Protein AF-A0A9E5WPT3-F1 (afdb_monomer_lite)

Foldseek 3Di:
DDPPQPPDPDDDPPPDQKKKKFFWFADDDPQKDKTFGGDIWIGHVPDTPDPVVVVLVCCVVPVTGQAMEMEREADDFDDDPVNLQVLQVVCASNVAKHKYWYQYPVGIWIFIDGHSPDPTDTFPDWDADPNRIIMTGHDPDD

pLDDT: mean 86.07, std 17.55, range [33.97, 98.44]

Radius of gyration: 14.46 Å; chains: 1; bounding box: 32×47×36 Å

Sequence (142 aa):
MSDSSTEHDAARPSGDQREWCWVLVGSRRGRVWYMRRLRRSVGRATNVEFDGLSVLEREERRGDVVGFFHTHPSSPAAPSQRDVDTMRAWVSAFGKPLLCVIEGVDGLAGYRFDDDRSKGVRLPLVEKFPRGVVIGVEDDAR

Secondary structure (DSSP, 8-state):
---------PPPPTT--SEEEEEEEEEEETTEEEEEEEEEEEEETTEE---HHHHHHHHHHH--EEEEEEE-TTS-SS--HHHHHHHHHHHHHHTS-EEEEEEETTEEEEEEE-STT---EEPSEEEEEGGGEEEEE-----

Structure (mmCIF, N/CA/C/O backbone):
data_AF-A0A9E5WPT3-F1
#
_entry.id   AF-A0A9E5WPT3-F1
#
loop_
_atom_site.group_PDB
_atom_site.id
_atom_site.type_symbol
_atom_site.label_atom_id
_atom_site.label_alt_id
_atom_site.label_comp_id
_atom_site.label_asym_id
_atom_site.label_entity_id
_atom_site.label_seq_id
_atom_site.pdbx_PDB_ins_code
_atom_site.Cartn_x
_atom_site.Cartn_y
_atom_site.Cartn_z
_atom_site.occupancy
_atom_site.B_iso_or_equiv
_atom_site.auth_seq_id
_atom_site.auth_comp_id
_atom_site.auth_asym_id
_atom_site.auth_atom_id
_atom_site.pdbx_PDB_model_num
ATOM 1 N N . MET A 1 1 ? -9.040 29.145 -2.949 1.00 40.09 1 MET A N 1
ATOM 2 C CA . MET A 1 1 ? -9.403 27.715 -3.017 1.00 40.09 1 MET A CA 1
ATOM 3 C C . MET A 1 1 ? -9.077 27.250 -4.421 1.00 40.09 1 MET A C 1
ATOM 5 O O . MET A 1 1 ? -9.834 27.553 -5.330 1.00 40.09 1 MET A O 1
ATOM 9 N N . SER A 1 2 ? -7.916 26.626 -4.608 1.00 33.97 2 SER A N 1
ATOM 10 C CA . SER A 1 2 ? -7.497 26.105 -5.910 1.00 33.97 2 SER A CA 1
ATOM 11 C C . SER A 1 2 ? -7.469 24.592 -5.799 1.00 33.97 2 SER A C 1
ATOM 13 O O . SER A 1 2 ? -6.563 24.018 -5.199 1.00 33.97 2 SER A O 1
ATOM 15 N N . ASP A 1 3 ? -8.530 23.972 -6.301 1.00 43.53 3 ASP A N 1
ATOM 16 C CA . ASP A 1 3 ? -8.604 22.538 -6.518 1.00 43.53 3 ASP A CA 1
ATOM 17 C C . ASP A 1 3 ? -7.778 22.223 -7.771 1.00 43.53 3 ASP A C 1
ATOM 1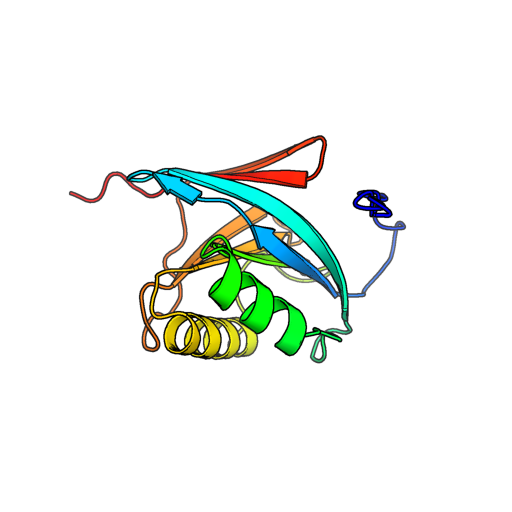9 O O . ASP A 1 3 ? -8.121 22.629 -8.878 1.00 43.53 3 ASP A O 1
ATOM 23 N N . SER A 1 4 ? -6.632 21.574 -7.586 1.00 40.06 4 SER A N 1
ATOM 24 C CA . SER A 1 4 ? -5.800 21.048 -8.673 1.00 40.06 4 SER A CA 1
ATOM 25 C C . SER A 1 4 ? -5.396 19.619 -8.325 1.00 40.06 4 SER A C 1
ATOM 27 O O . SER A 1 4 ? -4.223 19.253 -8.301 1.00 40.06 4 SER A O 1
ATOM 29 N N . SER A 1 5 ? -6.398 18.806 -7.998 1.00 41.56 5 SER A N 1
ATOM 30 C CA . SER A 1 5 ? -6.255 17.390 -7.660 1.00 41.56 5 SER A CA 1
ATOM 31 C C . SER A 1 5 ? -6.369 16.502 -8.906 1.00 41.56 5 SER A C 1
ATOM 33 O O . SER A 1 5 ? -7.140 15.544 -8.914 1.00 41.56 5 SER A O 1
ATOM 35 N N . THR A 1 6 ? -5.624 16.817 -9.967 1.00 44.06 6 THR A N 1
ATOM 36 C CA . THR A 1 6 ? -5.560 15.969 -11.169 1.00 44.06 6 THR A CA 1
ATOM 37 C C . THR A 1 6 ? -4.106 15.666 -11.505 1.00 44.06 6 THR A C 1
ATOM 39 O O . THR A 1 6 ? -3.583 16.085 -12.532 1.00 44.06 6 THR A O 1
ATOM 42 N N . GLU A 1 7 ? -3.418 14.931 -10.628 1.00 46.19 7 GLU A N 1
ATOM 43 C CA . GLU A 1 7 ? -2.229 14.204 -11.072 1.00 46.19 7 GLU A CA 1
ATOM 44 C C . GLU A 1 7 ? -2.704 13.048 -11.948 1.00 46.19 7 GLU A C 1
ATOM 46 O O . GLU A 1 7 ? -3.253 12.048 -11.484 1.00 46.19 7 GLU A O 1
ATOM 51 N N . HIS A 1 8 ? -2.568 13.261 -13.254 1.00 47.00 8 HIS A N 1
ATOM 52 C CA . HIS A 1 8 ? -2.918 12.294 -14.272 1.00 47.00 8 HIS A CA 1
ATOM 53 C C . HIS A 1 8 ? -2.182 10.978 -14.031 1.00 47.00 8 HIS A C 1
ATOM 55 O O . HIS A 1 8 ? -0.968 10.936 -13.820 1.00 47.00 8 HIS A O 1
ATOM 61 N N . ASP A 1 9 ? -2.955 9.905 -14.149 1.00 54.75 9 ASP A N 1
ATOM 62 C CA . ASP A 1 9 ? -2.543 8.509 -14.185 1.00 54.75 9 ASP A CA 1
ATOM 63 C C . ASP A 1 9 ? -1.771 8.227 -15.493 1.00 54.75 9 ASP A C 1
ATOM 65 O O . ASP A 1 9 ? -2.190 7.446 -16.346 1.00 54.75 9 ASP A O 1
ATOM 69 N N . ALA A 1 10 ? -0.700 8.989 -15.731 1.00 57.16 10 ALA A N 1
ATOM 70 C CA . ALA A 1 10 ? 0.079 8.926 -16.953 1.00 57.16 10 ALA A CA 1
ATOM 71 C C . ALA A 1 10 ? 0.703 7.534 -17.063 1.00 57.16 10 ALA A C 1
ATOM 73 O O . ALA A 1 10 ? 1.367 7.069 -16.130 1.00 57.16 10 ALA A O 1
ATOM 74 N N . ALA A 1 11 ? 0.474 6.884 -18.205 1.00 60.41 11 ALA A N 1
ATOM 75 C CA . ALA A 1 11 ? 1.023 5.571 -18.494 1.00 60.41 11 ALA A CA 1
ATOM 76 C C . ALA A 1 11 ? 2.548 5.578 -18.313 1.00 60.41 11 ALA A C 1
ATOM 78 O O . ALA A 1 11 ? 3.232 6.532 -18.697 1.00 60.41 11 ALA A O 1
ATOM 79 N N . ARG A 1 12 ? 3.077 4.511 -17.705 1.00 64.75 12 ARG A N 1
ATOM 80 C CA . ARG A 1 12 ? 4.518 4.354 -17.506 1.00 64.75 12 ARG A CA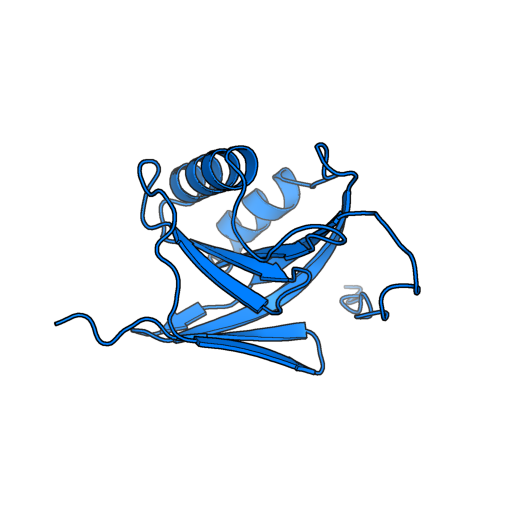 1
ATOM 81 C C . ARG A 1 12 ? 5.210 4.304 -18.878 1.00 64.75 12 ARG A C 1
ATOM 83 O O . ARG A 1 12 ? 4.744 3.557 -19.741 1.00 64.75 12 ARG A O 1
ATOM 90 N N . PRO A 1 13 ? 6.312 5.042 -19.095 1.00 64.38 13 PRO A N 1
ATOM 91 C CA . PRO A 1 13 ? 7.103 4.897 -20.311 1.00 64.38 13 PRO A CA 1
ATOM 92 C C . PRO A 1 13 ? 7.608 3.456 -20.453 1.00 64.38 13 PRO A C 1
ATOM 94 O O . PRO A 1 13 ? 8.030 2.833 -19.473 1.00 64.38 13 PRO A O 1
ATOM 97 N N . SER A 1 14 ? 7.584 2.919 -21.671 1.00 58.38 14 SER A N 1
ATOM 98 C CA . SER A 1 14 ? 8.156 1.605 -21.972 1.00 58.38 14 SER A CA 1
ATOM 99 C C . SER A 1 14 ? 9.653 1.584 -21.641 1.00 58.38 14 SER A C 1
ATOM 101 O O . SER A 1 14 ? 10.391 2.450 -22.108 1.00 58.38 14 SER A O 1
ATOM 103 N N . GLY A 1 15 ? 10.103 0.598 -20.859 1.00 64.75 15 GLY A N 1
ATOM 104 C CA . GLY A 1 15 ? 11.515 0.430 -20.484 1.00 64.75 15 GLY A CA 1
ATOM 105 C C . GLY A 1 15 ? 11.965 1.167 -19.214 1.00 64.75 15 GLY A C 1
ATOM 106 O O . GLY A 1 15 ? 13.145 1.103 -18.877 1.00 64.75 15 GLY A O 1
ATOM 107 N N . ASP A 1 16 ? 11.064 1.841 -18.489 1.00 69.88 16 ASP A N 1
ATOM 108 C CA . ASP A 1 16 ? 11.401 2.473 -17.207 1.00 69.88 16 ASP A CA 1
ATOM 109 C C . ASP A 1 16 ? 11.677 1.420 -16.115 1.00 69.88 16 ASP A C 1
ATOM 111 O O . ASP A 1 16 ? 10.789 0.649 -15.744 1.00 69.88 16 ASP A O 1
ATOM 115 N N . GLN A 1 17 ? 12.909 1.404 -15.598 1.00 76.75 17 GLN A N 1
ATOM 116 C CA . GLN A 1 17 ? 13.353 0.508 -14.521 1.00 76.75 17 GLN A CA 1
ATOM 117 C C . GLN A 1 17 ? 13.144 1.093 -13.117 1.00 76.75 17 GLN A C 1
ATOM 119 O O . GLN A 1 17 ? 13.587 0.510 -12.128 1.00 76.75 17 GLN A O 1
ATOM 1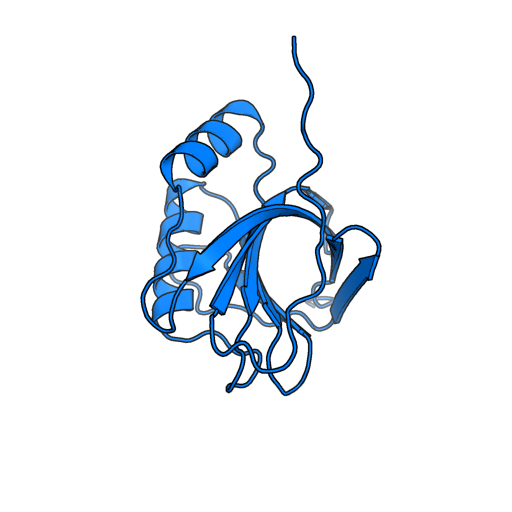24 N N . ARG A 1 18 ? 12.516 2.266 -13.003 1.00 79.94 18 ARG A N 1
ATOM 125 C CA . ARG A 1 18 ? 12.220 2.881 -11.705 1.00 79.94 18 ARG A CA 1
ATOM 126 C C . ARG A 1 18 ? 11.029 2.212 -11.036 1.00 79.94 18 ARG A C 1
ATOM 128 O O . ARG A 1 18 ? 10.084 1.777 -11.696 1.00 79.94 18 ARG A O 1
ATOM 135 N N . GLU A 1 19 ? 11.062 2.195 -9.711 1.00 82.12 19 GLU A N 1
ATOM 136 C CA . GLU A 1 19 ? 9.924 1.795 -8.892 1.00 82.12 19 GLU A CA 1
ATOM 137 C C . GLU A 1 19 ? 9.043 3.020 -8.679 1.00 82.12 19 GLU A C 1
ATOM 139 O O . GLU A 1 19 ? 9.502 4.080 -8.252 1.00 82.12 19 GLU A O 1
ATOM 144 N N . TRP A 1 20 ? 7.773 2.905 -9.038 1.00 87.38 20 TRP A N 1
ATOM 145 C CA . TRP A 1 20 ? 6.797 3.967 -8.853 1.00 87.38 20 TRP A CA 1
ATOM 146 C C . TRP A 1 20 ? 5.963 3.626 -7.632 1.00 87.38 20 TRP A C 1
ATOM 148 O O . TRP A 1 20 ? 5.623 2.460 -7.451 1.00 87.38 20 TRP A O 1
ATOM 158 N N . CYS A 1 21 ? 5.633 4.621 -6.814 1.00 89.81 21 CYS A N 1
ATOM 159 C CA . CYS A 1 21 ? 4.869 4.430 -5.590 1.00 89.81 21 CYS A CA 1
ATOM 160 C C . CYS A 1 21 ? 3.711 5.429 -5.502 1.00 89.81 21 CYS A C 1
ATOM 162 O O . CYS A 1 21 ? 3.780 6.547 -6.015 1.00 89.81 21 CYS A O 1
ATOM 164 N N . TRP A 1 22 ? 2.620 5.005 -4.871 1.00 92.25 22 TRP A N 1
ATOM 165 C CA . TRP A 1 22 ? 1.455 5.823 -4.601 1.00 92.25 22 TRP A CA 1
ATOM 166 C C . TRP A 1 22 ? 0.892 5.557 -3.217 1.00 92.25 22 TRP A C 1
ATOM 168 O O . TRP A 1 22 ? 0.844 4.423 -2.746 1.00 92.25 22 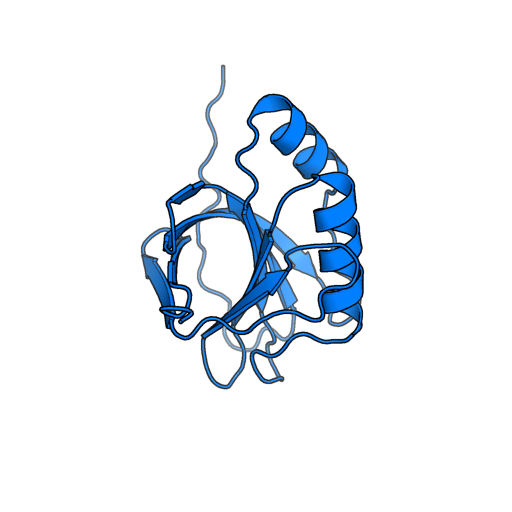TRP A O 1
ATOM 178 N N . VAL A 1 23 ? 0.337 6.606 -2.620 1.00 93.69 23 VAL A N 1
ATOM 179 C CA . VAL A 1 23 ? -0.564 6.468 -1.471 1.00 93.69 23 VAL A CA 1
ATOM 180 C C . VAL A 1 23 ? -1.918 5.966 -1.960 1.00 93.69 23 VAL A C 1
ATOM 182 O O . VAL A 1 23 ? -2.491 6.531 -2.901 1.00 93.69 23 VAL A O 1
ATOM 185 N N . LEU A 1 24 ? -2.440 4.936 -1.299 1.00 96.12 24 LEU A N 1
ATOM 186 C CA . LEU A 1 24 ? -3.806 4.462 -1.470 1.00 96.12 24 LEU A CA 1
ATOM 187 C C . LEU A 1 24 ? -4.701 5.107 -0.420 1.00 96.12 24 LEU A C 1
ATOM 189 O O . LEU A 1 24 ? -4.437 5.032 0.781 1.00 96.12 24 LEU A O 1
ATOM 193 N N . VAL A 1 25 ? -5.783 5.722 -0.888 1.00 96.56 25 VAL A N 1
ATOM 194 C CA . VAL A 1 25 ? -6.804 6.332 -0.032 1.00 96.56 25 VAL A CA 1
ATOM 195 C C . VAL A 1 25 ? -8.160 5.704 -0.298 1.00 96.56 25 VAL A C 1
ATOM 197 O O . VAL A 1 25 ? -8.469 5.362 -1.440 1.00 96.56 25 VAL A O 1
ATOM 200 N N . GLY A 1 26 ? -8.979 5.551 0.735 1.00 96.75 26 GLY A N 1
ATOM 201 C CA . GLY A 1 26 ? -10.287 4.930 0.609 1.00 96.75 26 GLY A CA 1
ATOM 202 C C . GLY A 1 26 ? -10.784 4.341 1.918 1.00 96.75 26 GLY A C 1
ATOM 203 O O . GLY A 1 26 ? -10.629 4.936 2.979 1.00 96.75 26 GLY A O 1
ATOM 204 N N . SER A 1 27 ? -11.422 3.175 1.839 1.00 96.88 27 SER A N 1
ATOM 205 C CA . SER A 1 27 ? -11.986 2.516 3.017 1.00 96.88 27 SER A CA 1
ATOM 206 C C . SER A 1 27 ? -11.961 1.000 2.889 1.00 96.88 27 SER A C 1
ATOM 208 O O . SER A 1 27 ? -12.105 0.462 1.789 1.00 96.88 27 SER A O 1
ATOM 210 N N . ARG A 1 28 ? -11.870 0.322 4.032 1.00 96.31 28 ARG A N 1
ATOM 211 C CA . ARG A 1 28 ? -12.173 -1.102 4.170 1.00 96.31 28 ARG A CA 1
ATOM 212 C C . ARG A 1 28 ? -13.592 -1.256 4.719 1.00 96.31 28 ARG A C 1
ATOM 214 O O . ARG A 1 28 ? -13.918 -0.672 5.750 1.00 96.31 28 ARG A O 1
ATOM 221 N N . ARG A 1 29 ? -14.439 -2.034 4.045 1.00 94.44 29 ARG A N 1
ATOM 222 C CA . ARG A 1 29 ? -15.798 -2.385 4.489 1.00 94.44 29 ARG A CA 1
ATOM 223 C C . ARG A 1 29 ? -15.916 -3.900 4.557 1.00 94.44 29 ARG A C 1
ATOM 225 O O . ARG A 1 29 ? -16.004 -4.570 3.529 1.00 94.44 29 ARG A O 1
ATOM 232 N N . GLY A 1 30 ? -15.877 -4.441 5.773 1.00 93.25 30 GLY A N 1
ATOM 233 C CA . GLY A 1 30 ? -15.756 -5.882 5.979 1.00 93.25 30 GLY A CA 1
ATOM 234 C C . GLY A 1 30 ? -14.496 -6.420 5.294 1.00 93.25 30 GLY A C 1
ATOM 235 O O . GLY A 1 30 ? -13.382 -6.021 5.632 1.00 93.25 30 GLY A O 1
ATOM 236 N N . ARG A 1 31 ? -14.694 -7.293 4.304 1.00 94.00 31 ARG A N 1
ATOM 237 C CA . ARG A 1 31 ? -13.624 -7.970 3.549 1.00 94.00 31 ARG A CA 1
ATOM 238 C C . ARG A 1 31 ? -13.158 -7.207 2.308 1.00 94.00 31 ARG A C 1
ATOM 240 O O . ARG A 1 31 ? -12.227 -7.647 1.643 1.00 94.00 31 ARG A O 1
ATOM 247 N N . VAL A 1 32 ? -13.808 -6.093 1.970 1.00 97.56 32 VAL A N 1
ATOM 248 C CA . VAL A 1 32 ? -13.543 -5.356 0.730 1.00 97.56 32 VAL A CA 1
ATOM 249 C C . VAL A 1 32 ? -12.773 -4.078 1.023 1.00 97.56 32 VAL A C 1
ATOM 251 O O . VAL A 1 32 ? -13.218 -3.226 1.793 1.00 97.56 32 VAL A O 1
ATOM 254 N N . TRP A 1 33 ? -11.639 -3.927 0.355 1.00 98.25 33 TRP A N 1
ATOM 255 C CA . TRP A 1 33 ? -10.828 -2.721 0.304 1.00 98.25 33 TRP A CA 1
ATOM 256 C C . TRP A 1 33 ? -11.188 -1.958 -0.967 1.00 98.25 33 TRP A C 1
ATOM 258 O O . TRP A 1 33 ? -10.948 -2.451 -2.065 1.00 98.25 33 TRP A O 1
ATOM 268 N N . TYR A 1 34 ? -11.760 -0.762 -0.832 1.00 97.88 34 TYR A N 1
ATOM 269 C CA . TYR A 1 34 ? -12.044 0.127 -1.960 1.00 97.88 34 TYR A CA 1
ATOM 270 C C . TYR A 1 34 ? -11.130 1.343 -1.889 1.00 97.88 34 TYR A C 1
ATOM 272 O O . TYR A 1 34 ? -11.175 2.094 -0.910 1.00 97.88 34 TYR A O 1
ATOM 280 N N . MET A 1 35 ? -10.289 1.520 -2.907 1.00 97.00 35 MET A N 1
ATOM 281 C CA . MET A 1 35 ? -9.137 2.412 -2.829 1.00 97.00 35 MET A CA 1
ATOM 282 C C . MET A 1 35 ? -8.926 3.176 -4.135 1.00 97.00 35 MET A C 1
ATOM 284 O O . MET A 1 35 ? -9.309 2.729 -5.217 1.00 97.00 35 MET A O 1
ATOM 288 N N . ARG A 1 36 ? -8.251 4.321 -4.042 1.00 95.31 36 ARG A N 1
ATOM 289 C CA . ARG A 1 36 ? -7.768 5.096 -5.185 1.00 95.31 36 ARG A CA 1
ATOM 290 C C . ARG A 1 36 ? -6.324 5.528 -4.960 1.00 95.31 36 ARG A C 1
ATOM 292 O O . ARG A 1 36 ? -5.970 5.945 -3.858 1.00 95.31 36 ARG A O 1
ATOM 299 N N . ARG A 1 37 ? -5.509 5.490 -6.014 1.00 92.31 37 ARG A N 1
ATOM 300 C CA . ARG A 1 37 ? -4.169 6.098 -6.027 1.00 92.31 37 ARG A CA 1
ATOM 301 C C . ARG A 1 37 ? -4.294 7.623 -5.987 1.00 92.31 37 ARG A C 1
ATOM 303 O O . ARG A 1 37 ? -5.053 8.189 -6.773 1.00 92.31 37 ARG A O 1
ATOM 310 N N . LEU A 1 38 ? -3.600 8.283 -5.058 1.00 84.06 38 LEU A N 1
ATOM 311 C CA . LEU A 1 38 ? -3.727 9.735 -4.865 1.00 84.06 38 LEU A CA 1
ATOM 312 C C . LEU A 1 38 ? -2.512 10.540 -5.328 1.00 84.06 38 LEU A C 1
ATOM 314 O O . LEU A 1 38 ? -2.683 11.498 -6.070 1.00 84.06 38 LEU A O 1
ATOM 318 N N . ARG A 1 39 ? -1.321 10.203 -4.834 1.00 70.75 39 ARG A N 1
ATOM 319 C CA . ARG A 1 39 ? -0.077 10.935 -5.109 1.00 70.75 39 ARG A CA 1
ATOM 320 C C . ARG A 1 39 ? 0.935 9.982 -5.682 1.00 70.75 39 ARG A C 1
ATOM 322 O O . ARG A 1 39 ? 1.043 8.881 -5.154 1.00 70.75 39 ARG A O 1
ATOM 329 N N . ARG A 1 40 ? 1.651 10.399 -6.721 1.00 71.00 40 ARG A N 1
ATOM 330 C CA . ARG A 1 40 ? 2.717 9.601 -7.324 1.00 71.00 40 ARG A CA 1
ATOM 331 C C . ARG A 1 40 ? 4.072 10.065 -6.804 1.00 71.00 40 ARG A C 1
ATOM 333 O O . ARG A 1 40 ? 4.431 11.220 -6.995 1.00 71.00 40 ARG A O 1
ATOM 340 N N . SER A 1 41 ? 4.855 9.150 -6.253 1.00 67.12 41 SER A N 1
ATOM 341 C CA . SER A 1 41 ? 6.296 9.316 -6.085 1.00 67.12 41 SER A CA 1
ATOM 342 C C . SER A 1 41 ? 7.062 8.380 -7.015 1.00 67.12 41 SER A C 1
ATOM 344 O O . SER A 1 41 ? 6.568 7.327 -7.429 1.00 67.12 41 SER A O 1
ATOM 346 N N . VAL A 1 42 ? 8.277 8.783 -7.379 1.00 59.66 42 VAL A N 1
ATOM 347 C CA . VAL A 1 42 ? 9.187 7.977 -8.196 1.00 59.66 42 VAL A CA 1
ATOM 348 C C . VAL A 1 42 ? 10.423 7.677 -7.362 1.00 59.66 42 VAL A C 1
ATOM 350 O O . VAL A 1 42 ? 11.032 8.579 -6.797 1.00 59.66 42 VAL A O 1
ATOM 353 N N . GLY A 1 43 ? 10.783 6.403 -7.283 1.00 59.69 43 GLY A N 1
ATOM 354 C CA . GLY A 1 43 ? 11.956 5.913 -6.577 1.00 59.69 43 GLY A CA 1
ATOM 355 C C . GLY A 1 43 ? 12.881 5.100 -7.471 1.00 59.69 43 GLY A C 1
ATOM 356 O O . GLY A 1 43 ? 12.546 4.709 -8.592 1.00 59.69 43 GLY A O 1
ATOM 357 N N . ARG A 1 44 ? 14.073 4.813 -6.959 1.00 51.78 44 ARG A N 1
ATOM 358 C CA . ARG A 1 44 ? 14.925 3.731 -7.468 1.00 51.78 44 ARG A CA 1
ATOM 359 C C . ARG A 1 44 ? 14.670 2.490 -6.619 1.00 51.78 44 ARG A C 1
ATOM 361 O O . ARG A 1 44 ? 14.313 2.636 -5.452 1.00 51.78 44 ARG A O 1
ATOM 368 N N . ALA A 1 45 ? 14.944 1.300 -7.159 1.00 44.84 45 ALA A N 1
ATOM 369 C CA . ALA A 1 45 ? 15.090 0.106 -6.330 1.00 44.84 45 ALA A CA 1
ATOM 370 C C . ALA A 1 45 ? 16.037 0.468 -5.178 1.00 44.84 45 ALA A C 1
ATOM 372 O O . ALA A 1 45 ? 17.185 0.825 -5.441 1.00 44.84 45 ALA A O 1
ATOM 373 N N . THR A 1 46 ? 15.532 0.450 -3.937 1.00 40.81 46 THR A N 1
ATOM 374 C CA . THR A 1 46 ? 16.170 0.876 -2.666 1.00 40.81 46 THR A CA 1
ATOM 375 C C . THR A 1 46 ? 15.926 2.286 -2.108 1.00 40.81 46 THR A C 1
ATOM 377 O O . THR A 1 46 ? 16.247 2.487 -0.937 1.00 40.81 46 THR A O 1
ATOM 380 N N . ASN A 1 47 ? 15.331 3.232 -2.841 1.00 49.25 47 ASN A N 1
ATOM 381 C CA . ASN A 1 47 ? 15.030 4.569 -2.310 1.00 49.25 47 ASN A CA 1
ATOM 382 C C . ASN A 1 47 ? 13.838 5.207 -3.042 1.00 49.25 47 ASN A C 1
ATOM 384 O O . ASN A 1 47 ? 13.965 5.615 -4.199 1.00 49.25 47 ASN A O 1
ATOM 388 N N . VAL A 1 48 ? 12.689 5.285 -2.371 1.00 54.62 48 VAL A N 1
ATOM 389 C CA . VAL A 1 48 ? 11.511 6.010 -2.859 1.00 54.62 48 VAL A CA 1
ATOM 390 C C . VAL A 1 48 ? 11.520 7.399 -2.233 1.00 54.62 48 VAL A C 1
ATOM 392 O O . VAL A 1 48 ? 11.507 7.516 -1.010 1.00 54.62 48 VAL A O 1
ATOM 395 N N . GLU A 1 49 ? 11.508 8.449 -3.057 1.00 59.16 49 GLU A N 1
ATOM 396 C CA . GLU A 1 49 ? 11.267 9.818 -2.590 1.00 59.16 49 GLU A CA 1
ATOM 397 C C . GLU A 1 49 ? 9.808 9.924 -2.127 1.00 59.16 49 GLU A C 1
ATOM 399 O O . GLU A 1 49 ? 8.903 10.213 -2.905 1.00 59.16 49 GLU A O 1
ATOM 404 N N . PHE A 1 50 ? 9.550 9.584 -0.867 1.00 68.62 50 PHE A N 1
ATOM 405 C CA . PHE A 1 50 ? 8.210 9.524 -0.298 1.00 68.62 50 PHE A CA 1
ATOM 406 C C . PHE A 1 50 ? 8.011 10.652 0.719 1.00 68.62 50 PHE A C 1
ATOM 408 O O . PHE A 1 50 ? 8.707 10.718 1.731 1.00 68.62 50 PHE A O 1
ATOM 415 N N . ASP A 1 51 ? 7.039 11.531 0.469 1.00 79.81 51 ASP A N 1
ATOM 416 C CA . ASP A 1 51 ? 6.656 12.604 1.394 1.00 79.81 51 ASP A CA 1
ATOM 417 C C . ASP A 1 51 ? 5.808 12.041 2.546 1.00 79.81 51 ASP A C 1
ATOM 419 O O . ASP A 1 51 ? 4.578 12.139 2.549 1.00 79.81 51 ASP A O 1
ATOM 423 N N . GLY A 1 52 ? 6.479 11.416 3.517 1.00 84.31 52 GLY A N 1
ATOM 424 C CA . GLY A 1 52 ? 5.836 10.794 4.675 1.00 84.31 52 GLY A CA 1
ATOM 425 C C . GLY A 1 52 ? 5.053 11.770 5.550 1.00 84.31 52 GLY A C 1
ATOM 426 O O . GLY A 1 52 ? 4.000 11.400 6.071 1.00 84.31 52 GLY A O 1
ATOM 427 N N . LEU A 1 53 ? 5.505 13.022 5.656 1.00 87.25 53 LEU A N 1
ATOM 428 C CA . LEU A 1 53 ? 4.826 14.041 6.454 1.00 87.25 53 LEU A CA 1
ATOM 429 C C . LEU A 1 53 ? 3.429 14.328 5.897 1.00 87.25 53 LEU A C 1
ATOM 431 O O . LEU A 1 53 ? 2.453 14.269 6.639 1.00 87.25 53 LEU A O 1
ATOM 435 N N . SER A 1 54 ? 3.301 14.524 4.580 1.00 86.38 54 SER A N 1
ATOM 436 C CA . SER A 1 54 ? 1.989 14.778 3.966 1.00 86.38 54 SER A CA 1
ATOM 437 C C . SER A 1 54 ? 0.994 13.625 4.130 1.00 86.38 54 SER A C 1
ATOM 439 O O . SER A 1 54 ? -0.224 13.835 4.111 1.00 86.38 54 SER A O 1
ATOM 441 N N . VAL A 1 55 ? 1.499 12.396 4.270 1.00 91.69 55 VAL A N 1
ATOM 442 C CA . VAL A 1 55 ? 0.680 11.195 4.453 1.00 91.69 55 VAL A CA 1
ATOM 443 C C . VAL A 1 55 ? 0.221 11.078 5.899 1.00 91.69 55 VAL A C 1
ATOM 445 O O . VAL A 1 55 ? -0.965 10.830 6.112 1.00 91.69 55 VAL A O 1
ATOM 448 N N . LEU A 1 56 ? 1.104 11.345 6.866 1.00 93.06 56 LEU A N 1
ATOM 449 C CA . LEU A 1 56 ? 0.743 11.460 8.282 1.00 93.06 56 LEU A CA 1
ATOM 450 C C . LEU A 1 56 ? -0.319 12.546 8.490 1.00 93.06 56 LEU A C 1
ATOM 452 O O . LEU A 1 56 ? -1.407 12.247 8.969 1.00 93.06 56 LEU A O 1
ATOM 456 N N . GLU A 1 57 ? -0.072 13.768 8.011 1.00 93.12 57 GLU A N 1
ATOM 457 C CA . GLU A 1 57 ? -1.022 14.886 8.125 1.00 93.12 57 GLU A CA 1
ATOM 458 C C . GLU A 1 57 ? -2.377 14.580 7.471 1.00 93.12 57 GLU A C 1
ATOM 460 O O . GLU A 1 57 ? -3.437 15.051 7.899 1.00 93.12 57 GLU A O 1
ATOM 465 N N . ARG A 1 58 ? -2.369 13.821 6.369 1.00 93.00 58 ARG A N 1
ATOM 466 C CA . ARG A 1 58 ? -3.609 13.384 5.733 1.00 93.00 58 ARG A CA 1
ATOM 467 C C . ARG A 1 58 ? -4.350 12.402 6.622 1.00 93.00 58 ARG A C 1
ATOM 469 O O . ARG A 1 58 ? -5.561 12.566 6.776 1.00 93.00 58 ARG A O 1
ATOM 476 N N . GLU A 1 59 ? -3.656 11.383 7.110 1.00 95.62 59 GLU A N 1
ATOM 477 C CA . GLU A 1 59 ? -4.250 10.358 7.953 1.00 95.62 59 GLU A CA 1
ATOM 478 C C . GLU A 1 59 ? -4.838 10.981 9.220 1.00 95.62 59 GLU A C 1
ATOM 480 O O . GLU A 1 59 ? -6.011 10.764 9.498 1.00 95.62 59 GLU A O 1
ATOM 485 N N . GLU A 1 60 ? -4.109 11.870 9.894 1.00 96.12 60 GLU A N 1
ATOM 486 C CA . GLU A 1 60 ? -4.609 12.615 11.057 1.00 96.12 60 GLU A CA 1
ATOM 487 C C . GLU A 1 60 ? -5.880 13.419 10.741 1.00 96.12 60 GLU A C 1
ATOM 489 O O . GLU A 1 60 ? -6.820 13.467 11.532 1.00 96.12 60 GLU A O 1
ATOM 494 N N . ARG A 1 61 ? -5.942 14.045 9.559 1.00 96.69 61 ARG A N 1
ATOM 495 C CA . ARG A 1 61 ? -7.074 14.898 9.166 1.00 96.69 61 ARG A CA 1
ATOM 496 C C . ARG A 1 61 ? -8.285 14.123 8.641 1.00 96.69 61 ARG A C 1
ATOM 498 O O . ARG A 1 61 ? -9.399 14.639 8.707 1.00 96.69 61 ARG A O 1
ATOM 505 N N . ARG A 1 62 ? -8.085 12.968 7.998 1.00 96.62 62 ARG A N 1
ATOM 506 C CA . ARG A 1 62 ? -9.135 12.279 7.215 1.00 96.62 62 ARG A CA 1
ATOM 507 C C . ARG A 1 62 ? -9.349 10.815 7.578 1.00 96.62 62 ARG A C 1
ATOM 509 O O . ARG A 1 62 ? -10.407 10.293 7.243 1.00 96.62 62 ARG A O 1
ATOM 516 N N . GLY A 1 63 ? -8.378 10.154 8.198 1.00 96.50 63 GLY A N 1
ATOM 517 C CA . GLY A 1 63 ? -8.449 8.735 8.551 1.00 96.50 63 GLY A CA 1
ATOM 518 C C . GLY A 1 63 ? -8.555 7.783 7.353 1.00 96.50 63 GLY A C 1
ATOM 519 O O . GLY A 1 63 ? -8.967 6.632 7.514 1.00 96.50 63 GLY A O 1
ATOM 520 N N . ASP A 1 64 ? -8.267 8.256 6.135 1.00 97.31 64 ASP A N 1
ATOM 521 C CA . ASP A 1 64 ? -8.607 7.564 4.889 1.00 97.31 64 ASP A CA 1
ATOM 522 C C . ASP A 1 64 ? -7.407 6.964 4.148 1.00 97.31 64 ASP A C 1
ATOM 524 O O . ASP A 1 64 ? -7.582 6.458 3.040 1.00 97.31 64 ASP A O 1
ATOM 528 N N . VAL A 1 65 ? -6.200 6.977 4.725 1.00 96.88 65 VAL A N 1
ATOM 529 C CA . VAL A 1 65 ? -5.057 6.252 4.154 1.00 96.88 65 VAL A CA 1
ATOM 530 C C . VAL A 1 65 ? -5.252 4.764 4.411 1.00 96.88 65 VAL A C 1
ATOM 532 O O . VAL A 1 65 ? -5.391 4.335 5.548 1.00 96.88 65 VAL A O 1
ATOM 535 N N . VAL A 1 66 ? -5.280 3.957 3.358 1.00 97.50 66 VAL A N 1
ATOM 536 C CA . VAL A 1 66 ? -5.537 2.506 3.450 1.00 97.50 66 VAL A CA 1
ATOM 537 C C . VAL A 1 66 ? -4.334 1.669 3.037 1.00 97.50 66 VAL A C 1
ATOM 539 O O . VAL A 1 66 ? -4.363 0.449 3.168 1.00 97.50 66 VAL A O 1
ATOM 542 N N . GLY A 1 67 ? -3.259 2.320 2.595 1.00 96.75 67 GLY A N 1
ATOM 543 C CA . GLY A 1 67 ? -1.964 1.699 2.371 1.00 96.75 67 GLY A CA 1
ATOM 544 C C . GLY A 1 67 ? -1.223 2.313 1.194 1.00 96.75 67 GLY A C 1
ATOM 545 O O . GLY A 1 67 ? -1.371 3.504 0.907 1.00 96.75 67 GLY A O 1
ATOM 546 N N . PHE A 1 68 ? -0.433 1.496 0.507 1.00 96.06 68 PHE A N 1
ATOM 547 C CA . PHE A 1 68 ? 0.475 1.944 -0.544 1.00 96.06 68 PHE A CA 1
ATOM 548 C C . PHE A 1 68 ? 0.425 1.010 -1.744 1.00 96.06 68 PHE A C 1
ATOM 550 O O . PHE A 1 68 ? 0.192 -0.189 -1.611 1.00 96.06 68 PHE A O 1
ATOM 557 N N . PHE A 1 69 ? 0.637 1.582 -2.922 1.00 95.19 69 PHE A N 1
ATOM 558 C CA . PHE A 1 69 ? 0.802 0.857 -4.171 1.00 95.19 69 PHE A CA 1
ATOM 559 C C . PHE A 1 69 ? 2.212 1.105 -4.674 1.00 95.19 69 PHE A C 1
ATOM 561 O O . PHE A 1 69 ? 2.592 2.268 -4.779 1.00 95.19 69 PHE A O 1
ATOM 568 N N . HIS A 1 70 ? 2.944 0.081 -5.094 1.00 93.31 70 HIS A N 1
ATOM 569 C CA . HIS A 1 70 ? 4.193 0.285 -5.820 1.00 93.31 70 HIS A CA 1
ATOM 570 C C . HIS A 1 70 ? 4.436 -0.740 -6.924 1.00 93.31 70 HIS A C 1
ATOM 572 O O . HIS A 1 70 ? 3.737 -1.742 -7.039 1.00 93.31 70 HIS A O 1
ATOM 578 N N . THR A 1 71 ? 5.397 -0.455 -7.799 1.00 92.44 71 THR A N 1
ATOM 579 C CA . THR A 1 71 ? 5.751 -1.346 -8.911 1.00 92.44 71 THR A CA 1
ATOM 580 C C . THR A 1 71 ? 7.097 -2.009 -8.684 1.00 92.44 71 THR A C 1
ATOM 582 O O . THR A 1 71 ? 8.051 -1.316 -8.340 1.00 92.44 71 THR A O 1
ATOM 585 N N . HIS A 1 72 ? 7.210 -3.283 -9.044 1.00 92.12 72 HIS A N 1
ATOM 586 C CA . HIS A 1 72 ? 8.473 -3.993 -9.209 1.00 92.12 72 HIS A CA 1
ATOM 587 C C . HIS A 1 72 ? 8.751 -4.191 -10.708 1.00 92.12 72 HIS A C 1
ATOM 589 O O . HIS A 1 72 ? 8.238 -5.128 -11.316 1.00 92.12 72 HIS A O 1
ATOM 595 N N . PRO A 1 73 ? 9.541 -3.314 -11.357 1.00 88.19 73 PRO A N 1
ATOM 596 C CA . PRO A 1 73 ? 9.707 -3.337 -12.812 1.00 88.19 73 PRO A CA 1
ATOM 597 C C . PRO A 1 73 ? 10.395 -4.604 -13.336 1.00 88.19 73 PRO A C 1
ATOM 599 O O . PRO A 1 73 ? 10.175 -4.963 -14.490 1.00 88.19 73 PRO A O 1
ATOM 602 N N . SER A 1 74 ? 11.189 -5.272 -12.496 1.00 89.06 74 SER A N 1
ATOM 603 C CA . SER A 1 74 ? 12.000 -6.438 -12.871 1.00 89.06 74 SER A CA 1
ATOM 604 C C . SER A 1 74 ? 11.826 -7.632 -11.926 1.00 89.06 74 SER A C 1
ATOM 606 O O . SER A 1 74 ? 12.577 -8.599 -12.034 1.00 89.06 74 SER A O 1
ATOM 608 N N . SER A 1 75 ? 10.865 -7.572 -10.999 1.00 91.00 75 SER A N 1
ATOM 609 C CA . SER A 1 75 ? 10.663 -8.601 -9.971 1.00 91.00 75 SER A CA 1
ATOM 610 C C . SER A 1 75 ? 9.185 -8.989 -9.856 1.00 91.00 75 SER A C 1
ATOM 612 O O . SER A 1 75 ? 8.315 -8.222 -10.281 1.00 91.00 75 SER A O 1
ATOM 614 N N . PRO A 1 76 ? 8.877 -10.166 -9.284 1.00 96.44 76 PRO A N 1
ATOM 615 C CA . PRO A 1 76 ? 7.506 -10.556 -8.980 1.00 96.44 76 PRO A CA 1
ATOM 616 C C . PRO A 1 76 ? 6.799 -9.581 -8.030 1.00 96.44 76 PRO A C 1
ATOM 618 O O . PRO A 1 76 ? 7.439 -8.848 -7.264 1.00 96.44 76 PRO A O 1
ATOM 621 N N . ALA A 1 77 ? 5.470 -9.625 -8.041 1.00 96.75 77 ALA A N 1
ATOM 622 C CA . ALA A 1 77 ? 4.566 -8.878 -7.180 1.00 96.75 77 ALA A CA 1
ATOM 623 C C . ALA A 1 77 ? 4.547 -9.451 -5.752 1.00 96.75 77 ALA A C 1
ATOM 625 O O . ALA A 1 77 ? 3.506 -9.849 -5.239 1.00 96.75 77 ALA A O 1
ATOM 626 N N . ALA A 1 78 ? 5.712 -9.519 -5.111 1.00 97.19 78 ALA A N 1
ATOM 627 C CA . ALA A 1 78 ? 5.884 -9.986 -3.742 1.00 97.19 78 ALA A CA 1
ATOM 628 C C . ALA A 1 78 ? 6.694 -8.963 -2.936 1.00 97.19 78 ALA A C 1
ATOM 630 O O . ALA A 1 78 ? 7.657 -8.416 -3.474 1.00 97.19 78 ALA A O 1
ATOM 631 N N . PRO A 1 79 ? 6.341 -8.703 -1.664 1.00 96.19 79 PRO A N 1
ATOM 632 C CA . PRO A 1 79 ? 7.031 -7.713 -0.854 1.00 96.19 79 PRO A CA 1
ATOM 633 C C . PRO A 1 79 ? 8.462 -8.161 -0.553 1.00 96.19 79 PRO A C 1
ATOM 635 O O . PRO A 1 79 ? 8.715 -9.303 -0.163 1.00 96.19 79 PRO A O 1
ATOM 638 N N . SER A 1 80 ? 9.401 -7.234 -0.696 1.00 94.88 80 SER A N 1
ATOM 639 C CA . SER A 1 80 ? 10.749 -7.360 -0.155 1.00 94.88 80 SER A CA 1
ATOM 640 C C . SER A 1 80 ? 10.741 -7.195 1.370 1.00 94.88 80 SER A C 1
ATOM 642 O O . SER A 1 80 ? 9.771 -6.719 1.963 1.00 94.88 80 SER A O 1
ATOM 644 N N . GLN A 1 81 ? 11.859 -7.515 2.029 1.00 95.12 81 GLN A N 1
ATOM 645 C CA . GLN A 1 81 ? 11.997 -7.254 3.467 1.00 95.12 81 GLN A CA 1
ATOM 646 C C . GLN A 1 81 ? 11.828 -5.760 3.799 1.00 95.12 81 GLN A C 1
ATOM 648 O O . GLN A 1 81 ? 11.214 -5.421 4.805 1.00 95.12 81 GLN A O 1
ATOM 653 N N . ARG A 1 82 ? 12.298 -4.864 2.919 1.00 92.94 82 ARG A N 1
ATOM 654 C CA . ARG A 1 82 ? 12.130 -3.415 3.092 1.00 92.94 82 ARG A CA 1
ATOM 655 C C . ARG A 1 82 ? 10.660 -3.006 3.033 1.00 92.94 82 ARG A C 1
ATOM 657 O O . ARG A 1 82 ? 10.250 -2.152 3.816 1.00 92.94 82 ARG A O 1
ATOM 664 N N . ASP A 1 83 ? 9.881 -3.601 2.133 1.00 94.75 83 ASP A N 1
ATOM 665 C CA . ASP A 1 83 ? 8.443 -3.330 2.039 1.00 94.75 83 ASP A CA 1
ATOM 666 C C . ASP A 1 83 ? 7.743 -3.763 3.325 1.00 94.75 83 ASP A C 1
ATOM 668 O O . ASP A 1 83 ? 6.964 -3.000 3.888 1.00 94.75 83 ASP A O 1
ATOM 672 N N . VAL A 1 84 ? 8.083 -4.947 3.845 1.00 97.50 84 VAL A N 1
ATOM 673 C CA . VAL A 1 84 ? 7.560 -5.452 5.123 1.00 97.50 84 VAL A CA 1
ATOM 674 C C . VAL A 1 84 ? 7.884 -4.500 6.275 1.00 97.50 84 VAL A C 1
ATOM 676 O O . VAL A 1 84 ? 6.982 -4.123 7.021 1.00 97.50 84 VAL A O 1
ATOM 679 N N . ASP A 1 85 ? 9.141 -4.082 6.419 1.00 96.44 85 ASP A N 1
ATOM 680 C CA . ASP A 1 85 ? 9.563 -3.194 7.511 1.00 96.44 85 ASP A CA 1
ATOM 681 C C . ASP A 1 85 ? 8.892 -1.816 7.407 1.00 96.44 85 ASP A C 1
ATOM 683 O O . ASP A 1 85 ? 8.437 -1.255 8.406 1.00 96.44 85 ASP A O 1
ATOM 687 N N . THR A 1 86 ? 8.753 -1.307 6.181 1.00 94.50 86 THR A N 1
ATOM 688 C CA . THR A 1 86 ? 8.067 -0.043 5.891 1.00 94.50 86 THR A CA 1
ATOM 689 C C . THR A 1 86 ? 6.584 -0.134 6.244 1.00 94.50 86 THR A C 1
ATOM 691 O O . THR A 1 86 ? 6.059 0.726 6.949 1.00 94.50 86 THR A O 1
ATOM 694 N N . MET A 1 87 ? 5.903 -1.196 5.809 1.00 97.38 87 MET A N 1
ATOM 695 C CA . MET A 1 87 ? 4.489 -1.417 6.113 1.00 97.38 87 MET A CA 1
ATOM 696 C C . MET A 1 87 ? 4.241 -1.561 7.613 1.00 97.38 87 MET A C 1
ATOM 698 O O . MET A 1 87 ? 3.280 -0.989 8.119 1.00 97.38 87 MET A O 1
ATOM 702 N N . ARG A 1 88 ? 5.116 -2.261 8.343 1.00 98.06 88 ARG A N 1
ATOM 703 C CA . ARG A 1 88 ? 5.029 -2.382 9.808 1.00 98.06 88 ARG A CA 1
ATOM 704 C C . ARG A 1 88 ? 5.144 -1.033 10.507 1.00 98.06 88 ARG A C 1
ATOM 706 O O . ARG A 1 88 ? 4.342 -0.747 11.393 1.00 98.06 88 ARG A O 1
ATOM 713 N N . ALA A 1 89 ? 6.091 -0.194 10.084 1.00 96.44 89 ALA A N 1
ATOM 714 C CA . ALA A 1 89 ? 6.238 1.154 10.626 1.00 96.44 89 ALA A CA 1
ATOM 715 C C . ALA A 1 89 ? 4.969 1.994 10.402 1.00 96.44 89 ALA A C 1
ATOM 717 O O . ALA A 1 89 ? 4.491 2.645 11.329 1.00 96.44 89 ALA A O 1
ATOM 718 N N . TRP A 1 90 ? 4.375 1.926 9.207 1.00 97.06 90 TRP A N 1
ATOM 719 C CA . TRP A 1 90 ? 3.138 2.647 8.896 1.00 97.06 90 TRP A CA 1
ATOM 720 C C . TRP A 1 90 ? 1.916 2.124 9.645 1.00 97.06 90 TRP A C 1
ATOM 722 O O . TRP A 1 90 ? 1.131 2.922 10.148 1.00 97.06 90 TRP A O 1
ATOM 732 N N . VAL A 1 91 ? 1.751 0.804 9.752 1.00 97.81 91 VAL A N 1
ATOM 733 C CA . VAL A 1 91 ? 0.658 0.213 10.537 1.00 97.81 91 VAL A CA 1
ATOM 734 C C . VAL A 1 91 ? 0.774 0.614 12.007 1.00 97.81 91 VAL A C 1
ATOM 736 O O . VAL A 1 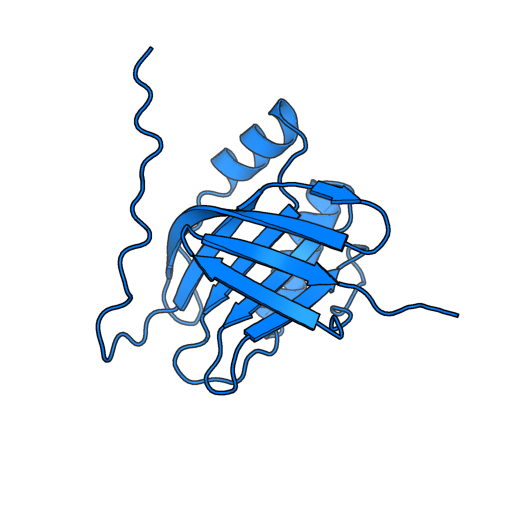91 ? -0.232 0.973 12.615 1.00 97.81 91 VAL A O 1
ATOM 739 N N . SER A 1 92 ? 1.993 0.618 12.560 1.00 97.06 92 SER A N 1
ATOM 740 C CA . SER A 1 92 ? 2.257 1.103 13.919 1.00 97.06 92 SER A CA 1
ATOM 741 C C . SER A 1 92 ? 1.879 2.580 14.072 1.00 97.06 92 SER A C 1
ATOM 743 O O . SER A 1 92 ? 1.126 2.933 14.977 1.00 97.06 92 SER A O 1
ATOM 745 N N . ALA A 1 93 ? 2.324 3.433 13.143 1.00 96.31 93 ALA A N 1
ATOM 746 C CA . ALA A 1 93 ? 2.054 4.869 13.172 1.00 96.31 93 ALA A CA 1
ATOM 747 C C . ALA A 1 93 ? 0.560 5.209 13.025 1.00 96.31 93 ALA A C 1
ATOM 749 O O . ALA A 1 93 ? 0.075 6.132 13.673 1.00 96.31 93 ALA A O 1
ATOM 750 N N . PHE A 1 94 ? -0.175 4.478 12.185 1.00 96.69 94 PHE A N 1
ATOM 751 C CA . PHE A 1 94 ? -1.598 4.731 11.938 1.00 96.69 94 PHE A CA 1
ATOM 752 C C . PHE A 1 94 ? -2.534 3.983 12.890 1.00 96.69 94 PHE A C 1
ATOM 754 O O . PHE A 1 94 ? -3.723 4.293 12.938 1.00 96.69 94 PHE A O 1
ATOM 761 N N . GLY A 1 95 ? -2.037 2.981 13.620 1.00 96.88 95 GLY A N 1
ATOM 762 C CA . GLY A 1 95 ? -2.843 2.181 14.543 1.00 96.88 95 GLY A CA 1
ATOM 763 C C . GLY A 1 95 ? -3.975 1.397 13.867 1.00 96.88 95 GLY A C 1
ATOM 764 O O . GLY A 1 95 ? -4.995 1.129 14.502 1.00 96.88 95 GLY A O 1
ATOM 765 N N . LYS A 1 96 ? -3.837 1.054 12.578 1.00 97.06 96 LYS A N 1
ATOM 766 C CA . LYS A 1 96 ? -4.864 0.338 11.805 1.00 97.06 96 LYS A CA 1
ATOM 767 C C . LYS A 1 96 ? -4.261 -0.552 10.712 1.00 97.06 96 LYS A C 1
ATOM 769 O O . LYS A 1 96 ? -3.171 -0.246 10.228 1.00 97.06 96 LYS A O 1
ATOM 774 N N . PRO A 1 97 ? -4.983 -1.596 10.256 1.00 97.81 97 PRO A N 1
ATOM 775 C CA . PRO A 1 97 ? -4.518 -2.432 9.158 1.00 97.81 97 PRO A CA 1
ATOM 776 C C . PRO A 1 97 ? -4.333 -1.645 7.859 1.00 97.81 97 PRO A C 1
ATOM 778 O O . PRO A 1 97 ? -5.174 -0.813 7.509 1.00 97.81 97 PRO A O 1
ATOM 781 N N . LEU A 1 98 ? -3.284 -1.973 7.106 1.00 98.25 98 LEU A N 1
ATOM 782 C CA . LEU A 1 98 ? -2.968 -1.359 5.813 1.00 98.25 98 LEU A CA 1
ATOM 783 C C . LEU A 1 98 ? -2.744 -2.407 4.726 1.00 98.25 98 LEU A C 1
ATOM 785 O O . LEU A 1 98 ? -2.380 -3.551 5.001 1.00 98.25 98 LEU A O 1
ATOM 789 N N . LEU A 1 99 ? -2.924 -1.991 3.474 1.00 98.12 99 LEU A N 1
ATOM 790 C CA . LEU A 1 99 ? -2.716 -2.821 2.297 1.00 98.12 99 LEU A CA 1
ATOM 791 C C . LEU A 1 99 ? -1.496 -2.360 1.489 1.00 98.12 99 LEU A C 1
ATOM 793 O O . LEU A 1 99 ? -1.403 -1.207 1.077 1.00 98.12 99 LEU A O 1
ATOM 797 N N . CYS A 1 100 ? -0.577 -3.279 1.218 1.00 98.00 100 CYS A N 1
ATOM 798 C CA . CYS A 1 100 ? 0.507 -3.092 0.261 1.00 98.00 100 CYS A CA 1
ATOM 799 C C . CYS A 1 100 ? 0.110 -3.742 -1.064 1.00 98.00 100 CYS A C 1
ATOM 801 O O . CYS A 1 100 ? -0.075 -4.957 -1.114 1.00 98.00 100 CYS A O 1
ATOM 803 N N . VAL A 1 101 ? -0.051 -2.950 -2.121 1.00 97.94 101 VAL A N 1
ATOM 804 C CA . VAL A 1 101 ? -0.370 -3.430 -3.469 1.00 97.94 101 VAL A CA 1
ATOM 805 C C . VAL A 1 101 ? 0.871 -3.325 -4.343 1.00 97.94 101 VAL A C 1
ATOM 807 O O . VAL A 1 101 ? 1.467 -2.260 -4.441 1.00 97.94 101 VAL A O 1
ATOM 810 N N . ILE A 1 102 ? 1.247 -4.419 -4.996 1.00 97.19 102 ILE A N 1
ATOM 811 C CA . ILE A 1 102 ? 2.471 -4.510 -5.787 1.00 97.19 102 ILE A CA 1
ATOM 812 C C . ILE A 1 102 ? 2.115 -4.925 -7.210 1.00 97.19 102 ILE A C 1
ATOM 814 O O . ILE A 1 102 ? 1.452 -5.940 -7.414 1.00 97.19 102 ILE A O 1
ATOM 818 N N . GLU A 1 103 ? 2.554 -4.142 -8.192 1.00 96.06 103 GLU A N 1
ATOM 819 C CA . GLU A 1 103 ? 2.489 -4.479 -9.619 1.00 96.06 103 GLU A CA 1
ATOM 820 C C . GLU A 1 103 ? 3.879 -4.939 -10.080 1.00 96.06 103 GLU A C 1
ATOM 822 O O . GLU A 1 103 ? 4.798 -4.129 -10.230 1.00 96.06 103 GLU A O 1
ATOM 827 N N . GLY A 1 104 ? 4.043 -6.250 -10.241 1.00 95.00 104 GLY A N 1
ATOM 828 C CA . GLY A 1 104 ? 5.277 -6.908 -10.668 1.00 95.00 104 GLY A CA 1
ATOM 829 C C . GLY A 1 104 ? 5.196 -7.465 -12.088 1.00 95.00 104 GLY A C 1
ATOM 830 O O . GLY A 1 104 ? 4.223 -7.252 -12.814 1.00 95.00 104 GLY A O 1
ATOM 831 N N . VAL A 1 105 ? 6.225 -8.213 -12.490 1.00 94.50 105 VAL A N 1
ATOM 832 C CA . VAL A 1 105 ? 6.291 -8.844 -13.827 1.00 94.50 105 VAL A CA 1
ATOM 833 C C . VAL A 1 105 ? 5.264 -9.967 -14.030 1.00 94.50 105 VAL A C 1
ATOM 835 O O . VAL A 1 105 ? 4.961 -10.326 -15.163 1.00 94.50 105 VAL A O 1
ATOM 838 N N . ASP A 1 106 ? 4.729 -10.513 -12.940 1.00 95.81 106 ASP A N 1
ATOM 839 C CA . ASP A 1 106 ? 3.734 -11.588 -12.884 1.00 95.81 106 ASP A CA 1
ATOM 840 C C . ASP A 1 106 ? 2.314 -11.080 -12.570 1.00 95.81 106 ASP A C 1
ATOM 842 O O . ASP A 1 106 ? 1.400 -11.878 -12.359 1.00 95.81 106 ASP A O 1
ATOM 846 N N . GLY A 1 107 ? 2.110 -9.759 -12.576 1.00 95.81 107 GLY A N 1
ATOM 847 C CA . GLY A 1 107 ? 0.804 -9.126 -12.417 1.00 95.81 107 GLY A CA 1
ATOM 848 C C . GLY A 1 107 ? 0.672 -8.309 -11.135 1.00 95.81 107 GLY A C 1
ATOM 849 O O . GLY A 1 107 ? 1.618 -7.671 -10.679 1.00 95.81 107 GLY A O 1
ATOM 850 N N . LEU A 1 108 ? -0.543 -8.275 -10.589 1.00 97.50 108 LEU A N 1
ATOM 851 C CA . LEU A 1 108 ? -0.907 -7.466 -9.430 1.00 97.50 108 LEU A CA 1
ATOM 852 C C . LEU A 1 108 ? -1.150 -8.363 -8.214 1.00 97.50 108 LEU A C 1
ATOM 854 O O . LEU A 1 108 ? -1.853 -9.369 -8.307 1.00 97.50 108 LEU A O 1
ATOM 858 N N . ALA A 1 109 ? -0.620 -7.975 -7.060 1.00 98.44 109 ALA A N 1
ATOM 859 C CA . ALA A 1 109 ? -0.883 -8.647 -5.793 1.00 98.44 109 ALA A CA 1
ATOM 860 C C . ALA A 1 109 ? -1.114 -7.631 -4.675 1.00 98.44 109 ALA A C 1
ATOM 862 O O . ALA A 1 109 ? -0.588 -6.522 -4.717 1.00 98.44 109 ALA A O 1
ATOM 863 N N . GLY A 1 110 ? -1.885 -8.014 -3.657 1.00 98.25 110 GLY A N 1
ATOM 864 C CA . GLY A 1 110 ? -2.031 -7.231 -2.432 1.00 98.25 110 GLY A CA 1
ATOM 865 C C . GLY A 1 110 ? -1.716 -8.047 -1.196 1.00 98.25 110 GLY A C 1
ATOM 866 O O . GLY A 1 110 ? -2.000 -9.243 -1.140 1.00 98.25 110 GLY A O 1
ATOM 867 N N . TYR A 1 111 ? -1.157 -7.369 -0.203 1.00 98.44 111 TYR A N 1
ATOM 868 C CA . TYR A 1 111 ? -0.720 -7.932 1.063 1.00 98.44 111 TYR A CA 1
ATOM 869 C C . TYR A 1 111 ? -1.248 -7.071 2.203 1.00 98.44 111 TYR A C 1
ATOM 871 O O . TYR A 1 111 ? -0.932 -5.884 2.293 1.00 98.44 111 TYR A O 1
ATOM 879 N N . ARG A 1 112 ? -2.060 -7.664 3.076 1.00 98.19 112 ARG A N 1
ATOM 880 C CA . ARG A 1 112 ? -2.597 -7.010 4.269 1.00 98.19 112 ARG A CA 1
ATOM 881 C C . ARG A 1 112 ? -1.613 -7.101 5.421 1.00 98.19 112 ARG A C 1
ATOM 883 O O . ARG A 1 112 ? -1.143 -8.188 5.750 1.00 98.19 112 ARG A O 1
ATOM 890 N N . PHE A 1 113 ? -1.373 -5.976 6.072 1.00 98.19 113 PHE A N 1
ATOM 891 C CA . PHE A 1 113 ? -0.601 -5.879 7.300 1.00 98.19 113 PHE A CA 1
ATOM 892 C C . PHE A 1 113 ? -1.536 -5.438 8.420 1.00 98.19 113 PHE A C 1
ATOM 894 O O . PHE A 1 113 ? -2.102 -4.352 8.353 1.00 98.19 113 PHE A O 1
ATOM 901 N N . ASP A 1 114 ? -1.730 -6.307 9.410 1.00 97.12 114 ASP A N 1
ATOM 902 C CA . ASP A 1 114 ? -2.665 -6.073 10.518 1.00 97.12 114 ASP A CA 1
ATOM 903 C C . ASP A 1 114 ? -2.013 -5.330 11.696 1.00 97.12 114 ASP A C 1
ATOM 905 O O . ASP A 1 114 ? -2.682 -4.551 12.369 1.00 97.12 114 ASP A O 1
ATOM 909 N N . ASP A 1 115 ? -0.711 -5.540 11.913 1.00 97.88 115 ASP A N 1
ATOM 910 C CA . ASP A 1 115 ? 0.090 -4.932 12.981 1.00 97.88 115 ASP A CA 1
ATOM 911 C C . ASP A 1 115 ? 1.583 -4.817 12.584 1.00 97.88 115 ASP A C 1
ATOM 913 O O . ASP A 1 115 ? 1.989 -5.190 11.476 1.00 97.88 115 ASP A O 1
ATOM 917 N N . ASP A 1 116 ? 2.412 -4.321 13.507 1.00 96.9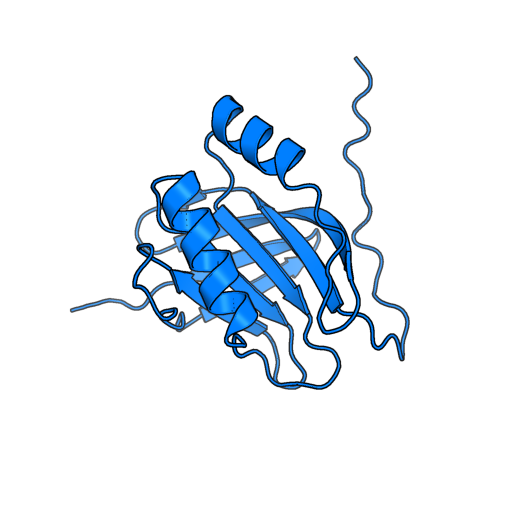4 116 ASP A N 1
ATOM 918 C CA . ASP A 1 116 ? 3.864 -4.160 13.355 1.00 96.94 116 ASP A CA 1
ATOM 919 C C . ASP A 1 116 ? 4.664 -5.480 13.386 1.00 96.94 116 ASP A C 1
ATOM 921 O O . ASP A 1 116 ? 5.881 -5.487 13.185 1.00 96.94 116 ASP A O 1
ATOM 925 N N . ARG A 1 117 ? 3.992 -6.622 13.573 1.00 97.00 117 ARG A N 1
ATOM 926 C CA . ARG A 1 117 ? 4.573 -7.974 13.517 1.00 97.00 117 ARG A CA 1
ATOM 927 C C . ARG A 1 117 ? 4.190 -8.701 12.237 1.00 97.00 117 ARG A C 1
ATOM 929 O O . ARG A 1 117 ? 4.874 -9.658 11.853 1.00 97.00 117 ARG A O 1
ATOM 936 N N . SER A 1 118 ? 3.145 -8.248 11.549 1.00 96.06 118 SER A N 1
ATOM 937 C CA . SER A 1 118 ? 2.632 -8.867 10.333 1.00 96.06 118 SER A CA 1
ATOM 938 C C . SER A 1 118 ? 3.716 -9.008 9.265 1.00 96.06 118 SER A C 1
ATOM 940 O O . SER A 1 118 ? 4.554 -8.128 9.074 1.00 96.06 118 SER A O 1
ATOM 942 N N . LYS A 1 119 ? 3.714 -10.147 8.569 1.00 96.44 119 LYS A N 1
ATOM 943 C CA . LYS A 1 119 ? 4.590 -10.413 7.415 1.00 96.44 119 LYS A CA 1
ATOM 944 C C . LYS A 1 119 ? 3.907 -10.105 6.076 1.00 96.44 119 LYS A C 1
ATOM 946 O O . LYS A 1 119 ? 4.498 -10.353 5.032 1.00 96.44 119 LYS A O 1
ATOM 951 N N . GLY A 1 120 ? 2.676 -9.595 6.115 1.00 97.25 120 GLY A N 1
ATOM 952 C CA . GLY A 1 120 ? 1.813 -9.468 4.948 1.00 97.25 120 GLY A CA 1
ATOM 953 C C . GLY A 1 120 ? 1.035 -10.759 4.690 1.00 97.25 120 GLY A C 1
ATOM 954 O O . GLY A 1 120 ? 1.616 -11.807 4.411 1.00 97.25 120 GLY A O 1
ATOM 955 N N . VAL A 1 121 ? -0.293 -10.689 4.765 1.00 97.56 121 VAL A N 1
ATOM 956 C CA . VAL A 1 121 ? -1.203 -11.762 4.347 1.00 97.56 121 VAL A CA 1
ATOM 957 C C . VAL A 1 121 ? -1.653 -11.465 2.927 1.00 97.56 121 VAL A C 1
ATOM 959 O O . VAL A 1 121 ? -2.265 -10.427 2.679 1.00 97.56 121 VAL A O 1
ATOM 962 N N . ARG A 1 122 ? -1.332 -12.350 1.983 1.00 97.94 122 ARG A N 1
ATOM 963 C CA . ARG A 1 122 ? -1.731 -12.167 0.586 1.00 97.94 122 ARG A CA 1
ATOM 964 C C . ARG A 1 122 ? -3.258 -12.206 0.466 1.00 97.94 122 ARG A C 1
ATOM 966 O O . ARG A 1 122 ? -3.891 -13.091 1.031 1.00 97.94 122 ARG A O 1
ATOM 973 N N . LEU A 1 123 ? -3.829 -11.265 -0.280 1.00 97.75 123 LEU A N 1
ATOM 974 C CA . LEU A 1 123 ? -5.246 -11.280 -0.640 1.00 97.75 123 LEU A CA 1
ATOM 975 C C . LEU A 1 123 ? -5.490 -12.261 -1.798 1.00 97.75 123 LEU A C 1
ATOM 977 O O . LEU A 1 123 ? -4.668 -12.309 -2.720 1.00 97.75 123 LEU A O 1
ATOM 981 N N . PRO A 1 124 ? -6.621 -12.988 -1.808 1.00 97.25 124 PRO A N 1
ATOM 982 C CA . PRO A 1 124 ? -7.007 -13.839 -2.934 1.00 97.25 124 PRO A CA 1
ATOM 983 C C . PRO A 1 124 ? -7.291 -13.045 -4.212 1.00 97.25 124 PRO A C 1
ATOM 985 O O . PRO A 1 124 ? -7.065 -13.553 -5.308 1.00 97.25 124 PRO A O 1
ATOM 988 N N . LEU A 1 125 ? -7.776 -11.805 -4.088 1.00 97.19 125 LEU A N 1
ATOM 989 C CA . LEU A 1 125 ? -8.124 -10.965 -5.228 1.00 97.19 125 LEU A CA 1
ATOM 990 C C . LEU A 1 125 ? -7.681 -9.525 -5.000 1.00 97.19 125 LEU A C 1
ATOM 992 O O . LEU A 1 125 ? -8.032 -8.901 -3.996 1.00 97.19 125 LEU A O 1
ATOM 996 N N . VAL A 1 126 ? -6.972 -8.983 -5.986 1.00 97.94 126 VAL A N 1
ATOM 997 C CA . VAL A 1 126 ? -6.761 -7.547 -6.147 1.00 97.94 126 VAL A CA 1
ATOM 998 C C . VAL A 1 126 ? -6.898 -7.200 -7.617 1.00 97.94 126 VAL A C 1
ATOM 1000 O O . VAL A 1 126 ? -6.269 -7.827 -8.465 1.00 97.94 126 VAL A O 1
ATOM 1003 N N . GLU A 1 127 ? -7.697 -6.184 -7.913 1.00 97.62 127 GLU A N 1
ATOM 1004 C CA . GLU A 1 127 ? -7.943 -5.728 -9.274 1.00 97.62 127 GLU A CA 1
ATOM 1005 C C . GLU A 1 127 ? -7.791 -4.211 -9.372 1.00 97.62 127 GLU A C 1
ATOM 1007 O O . GLU A 1 127 ? -8.161 -3.454 -8.469 1.00 97.62 127 GLU A O 1
ATOM 1012 N N . LYS A 1 128 ? -7.211 -3.768 -10.486 1.00 95.88 128 LYS A N 1
ATOM 1013 C CA . LYS A 1 128 ? -6.975 -2.363 -10.809 1.00 95.88 128 LYS A CA 1
ATOM 1014 C C . LYS A 1 128 ? -7.890 -1.971 -11.959 1.00 95.88 128 LYS A C 1
ATOM 1016 O O . LYS A 1 128 ? -7.893 -2.601 -13.010 1.00 95.88 128 LYS A O 1
ATOM 1021 N N . PHE A 1 129 ? -8.619 -0.887 -11.760 1.00 94.75 129 PHE A N 1
ATOM 1022 C CA . PHE A 1 129 ? -9.579 -0.334 -12.703 1.00 94.75 129 PHE A CA 1
ATOM 1023 C C . PHE A 1 129 ? -9.068 1.004 -13.259 1.00 94.75 129 PHE A C 1
ATOM 1025 O O . PHE A 1 129 ? -8.139 1.608 -12.704 1.00 94.75 129 PHE A O 1
ATOM 1032 N N . PRO A 1 130 ? -9.673 1.513 -14.349 1.00 90.06 130 PRO A N 1
ATOM 1033 C CA . PRO A 1 130 ? -9.371 2.846 -14.854 1.00 90.06 130 PRO A CA 1
ATOM 1034 C C . PRO A 1 130 ? -9.464 3.931 -13.772 1.00 90.06 130 PRO A C 1
ATOM 1036 O O . PRO A 1 130 ? -10.197 3.802 -12.791 1.00 90.06 130 PRO A O 1
ATOM 1039 N N . ARG A 1 131 ? -8.754 5.047 -13.989 1.00 86.44 131 ARG A N 1
ATOM 1040 C CA . ARG A 1 131 ? -8.712 6.206 -13.068 1.00 86.44 131 ARG A CA 1
ATOM 1041 C C . ARG A 1 131 ? -8.116 5.879 -11.689 1.00 86.44 131 ARG A C 1
ATOM 1043 O O . ARG A 1 131 ? -8.480 6.496 -10.687 1.00 86.44 131 ARG A O 1
ATOM 1050 N N . GLY A 1 132 ? -7.209 4.906 -11.646 1.00 89.62 132 GLY A N 1
ATOM 1051 C CA . GLY A 1 132 ? -6.424 4.566 -10.463 1.00 89.62 132 GLY A CA 1
ATOM 1052 C C . GLY A 1 132 ? -7.219 3.936 -9.324 1.00 89.62 132 GLY A C 1
ATOM 1053 O O . GLY A 1 132 ? -6.743 3.974 -8.188 1.00 89.62 132 GLY A O 1
ATOM 1054 N N . VAL A 1 133 ? -8.402 3.389 -9.607 1.00 95.69 133 VAL A N 1
ATOM 1055 C CA . VAL A 1 133 ? -9.203 2.640 -8.633 1.00 95.69 133 VAL A CA 1
ATOM 1056 C C . VAL A 1 133 ? -8.600 1.250 -8.447 1.00 95.69 133 VAL A C 1
ATOM 1058 O O . VAL A 1 133 ? -8.215 0.601 -9.417 1.00 95.69 133 VAL A O 1
ATOM 1061 N N . VAL A 1 134 ? -8.518 0.796 -7.200 1.00 97.62 134 VAL A N 1
ATOM 1062 C CA . VAL A 1 134 ? -8.044 -0.542 -6.838 1.00 97.62 134 VAL A CA 1
ATOM 1063 C C . VAL A 1 134 ? -9.036 -1.157 -5.858 1.00 97.62 134 VAL A C 1
ATOM 1065 O O . VAL A 1 134 ? -9.441 -0.505 -4.891 1.00 97.62 134 VAL A O 1
ATOM 1068 N N . ILE A 1 135 ? -9.424 -2.405 -6.110 1.00 98.19 135 ILE A N 1
ATOM 1069 C CA . ILE A 1 135 ? -10.273 -3.195 -5.218 1.00 98.19 135 ILE A CA 1
ATOM 1070 C C . ILE A 1 135 ? -9.474 -4.401 -4.743 1.00 98.19 135 ILE A C 1
ATOM 1072 O O . ILE A 1 135 ? -8.911 -5.123 -5.557 1.00 98.19 135 ILE A O 1
ATOM 1076 N N . GLY A 1 136 ? -9.425 -4.610 -3.431 1.00 98.06 136 GLY A N 1
ATOM 1077 C CA . GLY A 1 136 ? -8.882 -5.820 -2.818 1.00 98.06 136 GLY A CA 1
ATOM 1078 C C . GLY A 1 136 ? -9.977 -6.566 -2.068 1.00 98.06 136 GLY A C 1
ATOM 1079 O O . GLY A 1 136 ? -10.790 -5.938 -1.390 1.00 98.06 136 GLY A O 1
ATOM 1080 N N . VAL A 1 137 ? -10.003 -7.889 -2.170 1.00 97.88 137 VAL A N 1
ATOM 1081 C CA . VAL A 1 137 ? -10.929 -8.741 -1.418 1.00 97.88 137 VAL A CA 1
ATOM 1082 C C . VAL A 1 137 ? -10.115 -9.722 -0.595 1.00 97.88 137 VAL A C 1
ATOM 1084 O O . VAL A 1 137 ? -9.195 -10.354 -1.106 1.00 97.88 137 VAL A O 1
ATOM 1087 N N . GLU A 1 138 ? -10.419 -9.793 0.694 1.00 95.88 138 GLU A N 1
ATOM 1088 C CA . GLU A 1 138 ? -9.844 -10.771 1.614 1.00 95.88 138 GLU A CA 1
ATOM 1089 C C . GLU A 1 138 ? -10.506 -12.134 1.443 1.00 95.88 138 GLU A C 1
ATOM 1091 O O . GLU A 1 138 ? -11.653 -12.214 1.006 1.00 95.88 138 GLU A O 1
ATOM 1096 N N . ASP A 1 139 ? -9.807 -13.198 1.839 1.00 89.69 139 ASP A N 1
ATOM 1097 C CA . ASP A 1 139 ? -10.425 -14.518 1.911 1.00 89.69 139 ASP A CA 1
ATOM 1098 C C . ASP A 1 139 ? -11.635 -14.509 2.846 1.00 89.69 139 ASP A C 1
ATOM 1100 O O . ASP A 1 139 ? -11.699 -13.787 3.851 1.00 89.69 139 ASP A O 1
ATOM 1104 N N . ASP A 1 140 ? -12.570 -15.400 2.541 1.00 72.25 140 ASP A N 1
ATOM 1105 C CA . ASP A 1 140 ? -13.586 -15.840 3.478 1.00 72.25 140 ASP A CA 1
ATOM 1106 C C . ASP A 1 140 ? -12.891 -16.638 4.587 1.00 72.25 140 ASP A C 1
ATOM 1108 O O . ASP A 1 140 ? -12.874 -17.868 4.580 1.00 72.25 140 ASP A O 1
ATOM 1112 N N . ALA A 1 141 ? -12.230 -15.958 5.523 1.00 61.28 141 ALA A N 1
ATOM 1113 C CA . ALA A 1 141 ? -11.647 -16.650 6.660 1.00 61.28 141 ALA A CA 1
ATOM 1114 C C . ALA A 1 141 ? -12.772 -17.356 7.438 1.00 61.28 141 ALA A C 1
ATOM 1116 O O . ALA A 1 141 ? -13.758 -16.722 7.837 1.00 61.28 141 ALA A O 1
ATOM 1117 N N . ARG A 1 142 ? -12.600 -18.678 7.555 1.00 46.56 142 ARG A N 1
ATOM 1118 C CA . ARG A 1 142 ? -13.334 -19.608 8.419 1.00 46.56 142 ARG A CA 1
ATOM 1119 C C . ARG A 1 142 ? -13.304 -19.172 9.877 1.00 46.56 142 ARG A C 1
ATOM 1121 O O . ARG A 1 142 ? -12.258 -18.626 10.295 1.00 46.56 142 ARG A O 1
#